Protein AF-A0A940ZWD9-F1 (afdb_monomer_lite)

Foldseek 3Di:
DCVVVVHDDDPDDDPLRVVLVVVLVVLLCVLCVVVDDDPVSVVSNVVSVVVSVVVVVVD

Secondary structure (DSSP, 8-state):
-HHHHTS-------HHHHHHHHHHHHHHHHHTTTS---HHHHHHHHHHHHHHHHHHHH-

Sequence (59 aa):
LGYLMGQPLDLLFTGYELIVIIMGIVITAMISLDGRSNWLEGAQLLAAYSIMALAFLFV

Structure (mmCIF, N/CA/C/O backbone):
data_AF-A0A940ZWD9-F1
#
_entry.id   AF-A0A940ZWD9-F1
#
loop_
_atom_site.group_PDB
_atom_site.id
_atom_site.type_symbol
_atom_site.label_atom_id
_atom_site.label_alt_id
_atom_site.label_comp_id
_atom_site.label_asym_id
_atom_site.label_entity_id
_atom_site.label_seq_id
_atom_site.pdbx_PDB_ins_code
_atom_site.Cartn_x
_atom_site.Cartn_y
_atom_site.Cartn_z
_atom_site.occupancy
_atom_site.B_iso_or_equiv
_atom_site.auth_seq_id
_atom_site.auth_comp_id
_atom_site.auth_asym_id
_atom_site.auth_atom_id
_atom_site.pdbx_PDB_model_num
ATOM 1 N N . LEU A 1 1 ? -21.530 6.711 2.826 1.00 77.75 1 LEU A N 1
ATOM 2 C CA . LEU A 1 1 ? -22.261 5.421 2.852 1.00 77.75 1 LEU A CA 1
ATOM 3 C C . LEU A 1 1 ? -22.643 5.004 4.270 1.00 77.75 1 LEU A C 1
ATOM 5 O O . LEU A 1 1 ? -23.827 4.811 4.472 1.00 77.75 1 LEU A O 1
ATOM 9 N N . GLY A 1 2 ? -21.727 4.964 5.252 1.00 84.00 2 GLY A N 1
ATOM 10 C CA . GLY A 1 2 ? -22.069 4.620 6.650 1.00 84.00 2 GLY A CA 1
ATOM 11 C C . GLY A 1 2 ? -23.246 5.418 7.231 1.00 84.00 2 GLY A C 1
ATOM 12 O O . GLY A 1 2 ? -24.240 4.835 7.648 1.00 84.00 2 GLY A O 1
ATOM 13 N N . TYR A 1 3 ? -23.219 6.749 7.092 1.00 83.00 3 TYR A N 1
ATOM 14 C CA . TYR A 1 3 ? -24.342 7.617 7.485 1.00 83.00 3 TYR A CA 1
ATOM 15 C C . TYR A 1 3 ? -25.671 7.282 6.775 1.00 83.00 3 TYR A C 1
ATOM 17 O O . TYR A 1 3 ? -26.734 7.365 7.377 1.00 83.00 3 TYR A O 1
ATOM 25 N N . LEU A 1 4 ? -25.614 6.858 5.507 1.00 88.88 4 LEU A N 1
ATOM 26 C CA . LEU A 1 4 ? -26.794 6.482 4.714 1.00 88.88 4 LEU A CA 1
ATOM 27 C C . LEU A 1 4 ? -27.313 5.075 5.056 1.00 88.88 4 LEU A C 1
ATOM 29 O O . LEU A 1 4 ? -28.488 4.795 4.857 1.00 88.88 4 LEU A O 1
ATOM 33 N N . MET A 1 5 ? -26.442 4.195 5.553 1.00 89.81 5 MET A N 1
ATOM 34 C CA . MET A 1 5 ? -26.756 2.817 5.947 1.00 89.81 5 MET A CA 1
ATOM 35 C C . MET A 1 5 ? -27.017 2.679 7.457 1.00 89.81 5 MET A C 1
ATOM 37 O O . MET A 1 5 ? -27.238 1.571 7.937 1.00 89.81 5 MET A O 1
ATOM 41 N N . GLY A 1 6 ? -26.979 3.784 8.212 1.00 87.94 6 GLY A N 1
ATOM 42 C CA . GLY A 1 6 ? -27.164 3.786 9.666 1.00 87.94 6 GLY A CA 1
ATOM 43 C C . GLY A 1 6 ? -26.048 3.083 10.446 1.00 87.94 6 GLY A C 1
ATOM 44 O O . GLY A 1 6 ? -26.256 2.726 11.602 1.00 87.94 6 GLY A O 1
ATOM 45 N N . GLN A 1 7 ? -24.880 2.866 9.833 1.00 86.62 7 GLN A N 1
ATOM 46 C CA . GLN A 1 7 ? -23.728 2.225 10.468 1.00 86.62 7 GLN A CA 1
ATOM 47 C C . GLN A 1 7 ? -22.590 3.239 10.648 1.00 86.62 7 GLN A C 1
ATOM 49 O O . GLN A 1 7 ? -22.234 3.918 9.677 1.00 86.62 7 GLN A O 1
ATOM 54 N N . PRO A 1 8 ? -22.003 3.358 11.855 1.00 84.44 8 PRO A N 1
ATOM 55 C CA . PRO A 1 8 ? -20.829 4.196 12.055 1.00 84.44 8 PRO A CA 1
ATOM 56 C C . PRO A 1 8 ? -19.668 3.621 11.233 1.00 84.44 8 PRO A C 1
ATOM 58 O O . PRO A 1 8 ? -19.225 2.498 11.458 1.00 84.44 8 PRO A O 1
ATOM 61 N N . LEU A 1 9 ? -19.231 4.377 10.225 1.00 88.00 9 LEU A N 1
ATOM 62 C CA . LEU A 1 9 ? -18.055 4.074 9.413 1.00 88.00 9 LEU A CA 1
ATOM 63 C C . LEU A 1 9 ? -16.994 5.112 9.763 1.00 88.00 9 LEU A C 1
ATOM 65 O O . LEU A 1 9 ? -16.919 6.166 9.127 1.00 88.00 9 LEU A O 1
ATOM 69 N N . ASP A 1 10 ? -16.218 4.810 10.794 1.00 88.31 10 ASP A N 1
ATOM 70 C CA . ASP A 1 10 ? -15.145 5.675 11.265 1.00 88.31 10 ASP A CA 1
ATOM 71 C C . ASP A 1 10 ? -13.825 5.322 10.568 1.00 88.31 10 ASP A C 1
ATOM 73 O O . ASP A 1 10 ? -13.561 4.167 10.237 1.00 88.31 10 ASP A O 1
ATOM 77 N N . LEU A 1 11 ? -12.966 6.320 10.357 1.00 89.19 11 LEU A N 1
ATOM 78 C CA . LEU A 1 11 ? -11.613 6.142 9.810 1.00 89.19 11 LEU A CA 1
ATOM 79 C C . LEU A 1 11 ? -10.631 5.740 10.921 1.00 89.19 11 LEU A C 1
ATOM 81 O O . LEU A 1 11 ? -9.599 6.382 11.125 1.00 89.19 11 LEU A O 1
ATOM 85 N N . LEU A 1 12 ? -10.998 4.717 11.692 1.00 91.25 12 LEU A N 1
ATOM 86 C CA . LEU A 1 12 ? -10.215 4.235 12.820 1.00 91.25 12 LEU A CA 1
ATOM 87 C C . LEU A 1 12 ? -9.294 3.103 12.356 1.00 91.25 12 LEU A C 1
ATOM 89 O O . LEU A 1 12 ? -9.709 1.952 12.280 1.00 91.25 12 LEU A O 1
ATOM 93 N N . PHE A 1 13 ? -8.046 3.450 12.052 1.00 93.31 13 PHE A N 1
ATOM 94 C CA . PHE A 1 13 ? -7.010 2.485 11.689 1.00 93.31 13 PHE A CA 1
ATOM 95 C C . PHE A 1 13 ? -6.157 2.124 12.901 1.00 93.31 13 PHE A C 1
ATOM 97 O O . PHE A 1 13 ? -5.842 2.979 13.736 1.00 93.31 13 PHE A O 1
ATOM 104 N N . THR A 1 14 ? -5.724 0.870 12.982 1.00 94.81 14 THR A N 1
ATOM 105 C CA . THR A 1 14 ? -4.697 0.477 13.950 1.00 94.81 14 THR A CA 1
ATOM 106 C C . THR A 1 14 ? -3.347 1.100 13.577 1.00 94.81 14 THR A C 1
ATOM 108 O O . THR A 1 14 ? -3.089 1.443 12.421 1.00 94.81 14 THR A O 1
ATOM 111 N N . GLY A 1 15 ? -2.439 1.232 14.551 1.00 95.44 15 GLY A N 1
ATOM 112 C CA . GLY A 1 15 ? -1.085 1.730 14.272 1.00 95.44 15 GLY A CA 1
ATOM 113 C C . GLY A 1 15 ? -0.343 0.873 13.238 1.00 95.44 15 GLY A C 1
ATOM 114 O O . GLY A 1 15 ? 0.401 1.402 12.416 1.00 95.44 15 GLY A O 1
ATOM 115 N N . TYR A 1 16 ? -0.602 -0.438 13.237 1.00 94.94 16 TYR A N 1
ATOM 116 C CA . TYR A 1 16 ? -0.064 -1.370 12.252 1.00 94.94 16 TYR A CA 1
ATOM 117 C C . TYR A 1 16 ? -0.591 -1.082 10.839 1.00 94.94 16 TYR A C 1
ATOM 119 O O . TYR A 1 16 ? 0.203 -0.904 9.917 1.00 94.94 16 TYR A O 1
ATOM 127 N N . GLU A 1 17 ? -1.910 -0.951 10.673 1.00 95.44 17 GLU A N 1
ATOM 128 C CA . GLU A 1 17 ? -2.534 -0.628 9.381 1.00 95.44 17 GLU A CA 1
ATOM 129 C C . GLU A 1 17 ? -1.999 0.684 8.803 1.00 95.44 17 GLU A C 1
ATOM 131 O O . GLU A 1 17 ? -1.659 0.750 7.623 1.00 95.44 17 GLU A O 1
ATOM 136 N N . LEU A 1 18 ? -1.843 1.712 9.641 1.00 96.69 18 LEU A N 1
ATOM 137 C CA . LEU A 1 18 ? -1.259 2.995 9.249 1.00 96.69 18 LEU A CA 1
ATOM 138 C C . LEU A 1 18 ? 0.171 2.853 8.714 1.00 96.69 18 LEU A C 1
ATOM 140 O O . LEU A 1 18 ? 0.491 3.427 7.673 1.00 96.69 18 LEU A O 1
ATOM 144 N N . ILE A 1 19 ? 1.024 2.075 9.386 1.00 96.81 19 ILE A N 1
ATOM 145 C CA . ILE A 1 19 ? 2.403 1.829 8.935 1.00 96.81 19 ILE A CA 1
ATOM 146 C C . ILE A 1 19 ? 2.407 1.123 7.578 1.00 96.81 19 ILE A C 1
ATOM 148 O O . ILE A 1 19 ? 3.165 1.515 6.687 1.00 96.81 19 ILE A O 1
ATOM 152 N N . VAL A 1 20 ? 1.549 0.117 7.394 1.00 97.06 20 VAL A N 1
ATOM 153 C CA . VAL A 1 20 ? 1.466 -0.624 6.130 1.00 97.06 20 VAL A CA 1
ATOM 154 C C . VAL A 1 20 ? 0.958 0.271 4.994 1.00 97.06 20 VAL A C 1
ATOM 156 O O . VAL A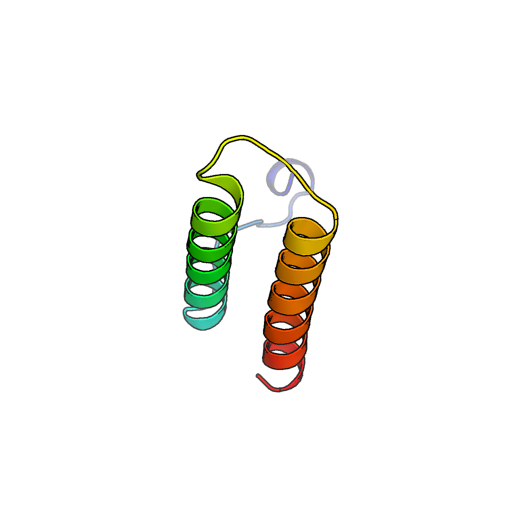 1 20 ? 1.518 0.240 3.898 1.00 97.06 20 VAL A O 1
ATOM 159 N N . ILE A 1 21 ? -0.025 1.138 5.254 1.00 96.94 21 ILE A N 1
ATOM 160 C CA . ILE A 1 21 ? -0.508 2.127 4.276 1.00 96.94 21 ILE A CA 1
ATOM 161 C C . ILE A 1 21 ? 0.627 3.071 3.857 1.00 96.94 21 ILE A C 1
ATOM 163 O O . ILE A 1 21 ? 0.854 3.266 2.662 1.00 96.94 21 ILE A O 1
ATOM 167 N N . ILE A 1 22 ? 1.372 3.627 4.817 1.00 98.06 22 ILE A N 1
ATOM 168 C CA . ILE A 1 22 ? 2.503 4.526 4.533 1.00 98.06 22 ILE A CA 1
ATOM 169 C C . ILE A 1 22 ? 3.569 3.805 3.701 1.00 98.06 22 ILE A C 1
ATOM 171 O O . ILE A 1 22 ? 4.080 4.366 2.732 1.00 98.06 22 ILE A O 1
ATOM 175 N N . MET A 1 23 ? 3.875 2.552 4.035 1.00 97.75 23 MET A N 1
ATOM 176 C CA . MET A 1 23 ? 4.824 1.736 3.281 1.00 97.75 23 MET A CA 1
ATOM 177 C C . MET A 1 23 ? 4.366 1.531 1.831 1.00 97.75 23 MET A C 1
ATOM 179 O O . MET A 1 23 ? 5.159 1.725 0.909 1.00 97.75 23 MET A O 1
ATOM 183 N N . GLY A 1 24 ? 3.084 1.224 1.617 1.00 97.69 24 GLY A N 1
ATOM 184 C CA . GLY A 1 24 ? 2.499 1.100 0.283 1.00 97.69 24 GLY A CA 1
ATOM 185 C C . GLY A 1 24 ? 2.620 2.385 -0.540 1.00 97.69 24 GLY A C 1
ATOM 186 O O . GLY A 1 24 ? 2.985 2.327 -1.716 1.00 97.69 24 GLY A O 1
ATOM 187 N N . ILE A 1 25 ? 2.394 3.548 0.082 1.00 97.75 25 ILE A N 1
ATOM 188 C CA . ILE A 1 25 ? 2.561 4.859 -0.565 1.00 97.75 25 ILE A CA 1
ATOM 189 C C . ILE A 1 25 ? 4.014 5.058 -1.009 1.00 97.75 25 ILE A C 1
ATOM 191 O O . ILE A 1 25 ? 4.254 5.397 -2.167 1.00 97.75 25 ILE A O 1
ATOM 195 N N . VAL A 1 26 ? 4.982 4.818 -0.118 1.00 98.12 26 VAL A N 1
ATOM 196 C CA . VAL A 1 26 ? 6.411 5.009 -0.417 1.00 98.12 26 VAL A CA 1
ATOM 197 C C . VAL A 1 26 ? 6.868 4.084 -1.542 1.00 98.12 26 VAL A C 1
ATOM 199 O O . VAL A 1 26 ? 7.470 4.555 -2.503 1.00 98.12 26 VAL A O 1
ATOM 202 N N . ILE A 1 27 ? 6.547 2.789 -1.466 1.00 97.00 27 ILE A N 1
ATOM 203 C CA . ILE A 1 27 ? 6.928 1.806 -2.491 1.00 97.00 27 ILE A CA 1
ATOM 204 C C . ILE A 1 27 ? 6.345 2.199 -3.850 1.00 97.00 27 ILE A C 1
ATOM 206 O O . ILE A 1 27 ? 7.067 2.241 -4.845 1.00 97.00 27 ILE A O 1
ATOM 210 N N . THR A 1 28 ? 5.055 2.536 -3.889 1.00 96.38 28 THR A N 1
ATOM 211 C CA . THR A 1 28 ? 4.378 2.911 -5.136 1.00 96.38 28 THR A CA 1
ATOM 212 C C . THR A 1 28 ? 4.967 4.190 -5.726 1.00 96.38 28 THR A C 1
ATOM 214 O O . THR A 1 28 ? 5.199 4.252 -6.933 1.00 96.38 28 THR A O 1
ATOM 217 N N . ALA A 1 29 ? 5.264 5.191 -4.892 1.00 96.06 29 ALA A N 1
ATOM 218 C CA . ALA A 1 29 ? 5.879 6.441 -5.331 1.00 96.06 29 ALA A CA 1
ATOM 219 C C . ALA A 1 29 ? 7.294 6.232 -5.887 1.00 96.06 29 ALA A C 1
ATOM 221 O O . ALA A 1 29 ? 7.638 6.831 -6.902 1.00 96.06 29 ALA A O 1
ATOM 222 N N . MET A 1 30 ? 8.100 5.371 -5.257 1.00 96.00 30 MET A N 1
ATOM 223 C CA . MET A 1 30 ? 9.446 5.053 -5.743 1.00 96.00 30 MET A CA 1
ATOM 224 C C . MET A 1 30 ? 9.417 4.311 -7.078 1.00 96.00 30 MET A C 1
ATOM 226 O O . MET A 1 30 ? 10.188 4.650 -7.969 1.00 96.00 30 MET A O 1
ATOM 230 N N . ILE A 1 31 ? 8.527 3.325 -7.220 1.00 94.81 31 ILE A N 1
ATOM 231 C CA . ILE A 1 31 ? 8.395 2.541 -8.455 1.00 94.81 31 ILE A CA 1
ATOM 232 C C . ILE A 1 31 ? 7.845 3.405 -9.596 1.00 94.81 31 ILE A C 1
ATOM 234 O O . ILE A 1 31 ? 8.289 3.267 -10.725 1.00 94.81 31 ILE A O 1
ATOM 238 N N . SER A 1 32 ? 6.931 4.334 -9.308 1.00 92.81 32 SER A N 1
ATO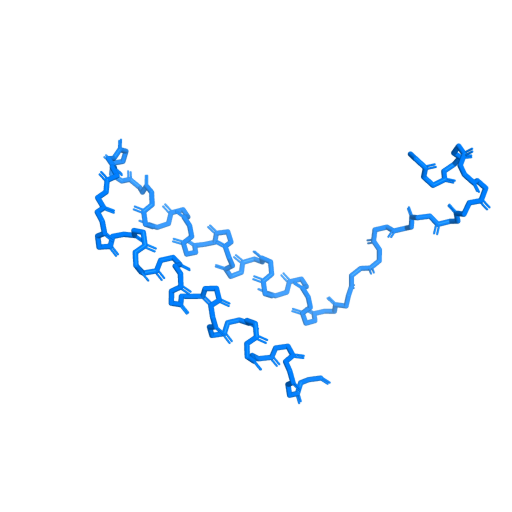M 239 C CA . SER A 1 32 ? 6.295 5.181 -10.331 1.00 92.81 32 SER A CA 1
ATOM 240 C C . SER A 1 32 ? 7.085 6.454 -10.667 1.00 92.81 32 SER A C 1
ATOM 242 O O . SER A 1 32 ? 6.590 7.305 -11.408 1.00 92.81 32 SER A O 1
ATOM 244 N N . LEU A 1 33 ? 8.277 6.641 -10.088 1.00 93.56 33 LEU A N 1
ATOM 245 C CA . LEU A 1 33 ? 8.991 7.922 -10.105 1.00 93.56 33 LEU A CA 1
ATOM 246 C C . LEU A 1 33 ? 9.435 8.352 -11.510 1.00 93.56 33 LEU A C 1
ATOM 248 O O . LEU A 1 33 ? 9.519 9.547 -11.791 1.00 93.56 33 LEU A O 1
ATOM 252 N N . ASP A 1 34 ? 9.728 7.397 -12.388 1.00 89.38 34 ASP A N 1
ATOM 253 C CA . ASP A 1 34 ? 10.229 7.665 -13.739 1.00 89.38 34 ASP A CA 1
ATOM 254 C C . ASP A 1 34 ? 9.116 7.965 -14.768 1.00 89.38 34 ASP A C 1
ATOM 256 O O . ASP A 1 34 ? 9.403 8.324 -15.915 1.00 89.38 34 ASP A O 1
ATOM 260 N N . GLY A 1 35 ? 7.845 7.866 -14.355 1.00 87.06 35 GLY A N 1
ATOM 261 C CA . GLY A 1 35 ? 6.669 8.158 -15.174 1.00 87.06 35 GLY A CA 1
ATOM 262 C C . GLY A 1 35 ? 6.409 7.155 -16.301 1.00 87.06 35 GLY A C 1
ATOM 263 O O . GLY A 1 35 ? 5.595 7.437 -17.186 1.00 87.06 35 GLY A O 1
ATOM 264 N N . ARG A 1 36 ? 7.090 6.006 -16.310 1.00 91.56 36 ARG A N 1
ATOM 265 C CA . ARG A 1 36 ? 6.839 4.898 -17.239 1.00 91.56 36 ARG A CA 1
ATOM 266 C C . ARG A 1 36 ? 6.306 3.697 -16.461 1.00 91.56 36 ARG A C 1
ATOM 268 O O . ARG A 1 36 ? 6.287 3.680 -15.241 1.00 91.56 36 ARG A O 1
ATOM 275 N N . SER A 1 37 ? 5.748 2.733 -17.186 1.00 90.75 37 SER A N 1
ATOM 276 C CA . SER A 1 37 ? 5.274 1.488 -16.586 1.00 90.75 37 SER A CA 1
ATOM 277 C C . SER A 1 37 ? 5.801 0.308 -17.379 1.00 90.75 37 SER A C 1
ATOM 279 O O . SER A 1 37 ? 5.683 0.275 -18.608 1.00 90.75 37 SER A O 1
ATOM 281 N N . ASN A 1 38 ? 6.368 -0.671 -16.687 1.00 94.81 38 ASN A N 1
ATOM 282 C CA . ASN A 1 38 ? 6.812 -1.925 -17.275 1.00 94.81 38 ASN A CA 1
ATOM 283 C C . ASN A 1 38 ? 6.346 -3.146 -16.465 1.00 94.81 38 ASN A C 1
ATOM 285 O O . ASN A 1 38 ? 5.850 -3.049 -15.342 1.00 94.81 38 ASN A O 1
ATOM 289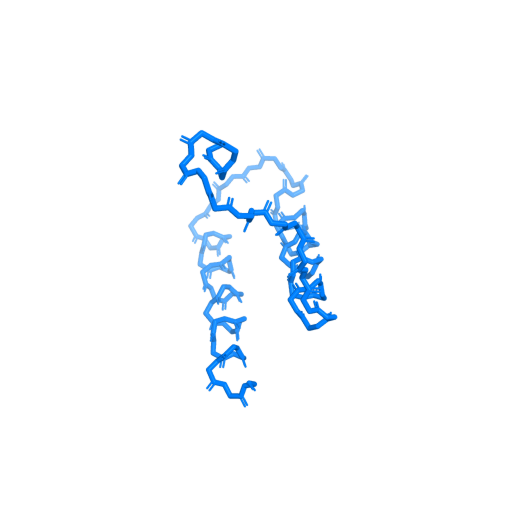 N N . TRP A 1 39 ? 6.466 -4.328 -17.072 1.00 96.44 39 TRP A N 1
ATOM 290 C CA . TRP A 1 39 ? 5.984 -5.573 -16.467 1.00 96.44 39 TRP A CA 1
ATOM 291 C C . TRP A 1 39 ? 6.739 -5.939 -15.180 1.00 96.44 39 TRP A C 1
ATOM 293 O O . TRP A 1 39 ? 6.157 -6.569 -14.297 1.00 96.44 39 TRP A O 1
ATOM 303 N N . LEU A 1 40 ? 8.010 -5.541 -15.059 1.00 95.81 40 LEU A N 1
ATOM 304 C CA . LEU A 1 40 ? 8.829 -5.813 -13.881 1.00 95.81 40 LEU A CA 1
ATOM 305 C C . LEU A 1 40 ? 8.397 -4.935 -12.703 1.00 95.81 40 LEU A C 1
ATOM 307 O O . LEU A 1 40 ? 8.258 -5.449 -11.600 1.00 95.81 40 LEU A O 1
ATOM 311 N N . GLU A 1 41 ? 8.103 -3.657 -12.933 1.00 95.81 41 GLU A N 1
ATOM 312 C CA . GLU A 1 41 ? 7.526 -2.756 -11.923 1.00 95.81 41 GLU A CA 1
ATOM 313 C C . GLU A 1 41 ? 6.181 -3.280 -11.417 1.00 95.81 41 GLU A C 1
ATOM 315 O O . GLU A 1 41 ? 5.932 -3.323 -10.212 1.00 95.81 41 GLU A O 1
ATOM 320 N N . GLY A 1 42 ? 5.338 -3.776 -12.329 1.00 95.69 42 GLY A N 1
ATOM 321 C CA . GLY A 1 42 ? 4.103 -4.469 -11.965 1.00 95.69 42 GLY A CA 1
ATOM 322 C C . GLY A 1 42 ? 4.365 -5.690 -11.077 1.00 95.69 42 GLY A C 1
ATOM 323 O O . GLY A 1 42 ? 3.714 -5.859 -10.046 1.00 95.69 42 GLY A O 1
ATOM 324 N N . ALA A 1 43 ? 5.358 -6.515 -11.422 1.00 97.81 43 ALA A N 1
ATOM 325 C CA . ALA A 1 43 ? 5.751 -7.663 -10.606 1.00 97.81 43 ALA A CA 1
ATOM 326 C C . ALA A 1 43 ? 6.296 -7.249 -9.225 1.00 97.81 43 ALA A C 1
ATOM 328 O O . ALA A 1 43 ? 5.993 -7.905 -8.229 1.00 97.81 43 ALA A O 1
ATOM 329 N N . GLN A 1 44 ? 7.046 -6.147 -9.135 1.00 96.94 44 GLN A N 1
ATOM 330 C CA . GLN A 1 44 ? 7.547 -5.598 -7.871 1.00 96.94 44 GLN 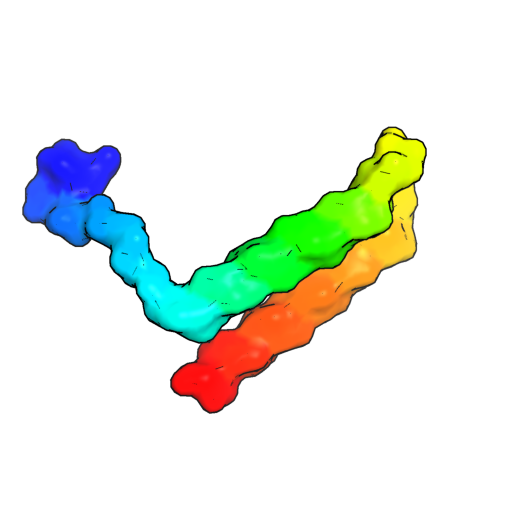A CA 1
ATOM 331 C C . GLN A 1 44 ? 6.408 -5.107 -6.970 1.00 96.94 44 GLN A C 1
ATOM 333 O O . GLN A 1 44 ? 6.409 -5.407 -5.776 1.00 96.94 44 GLN A O 1
ATOM 338 N N . LEU A 1 45 ? 5.408 -4.418 -7.528 1.00 97.25 45 LEU A N 1
ATOM 339 C CA . LEU A 1 45 ? 4.219 -3.985 -6.787 1.00 97.25 45 LEU A CA 1
ATOM 340 C C . LEU A 1 45 ? 3.400 -5.179 -6.281 1.00 97.25 45 LEU A C 1
ATOM 342 O O . LEU A 1 45 ? 2.989 -5.195 -5.121 1.00 97.25 45 LEU A O 1
ATOM 346 N N . LEU A 1 46 ? 3.215 -6.211 -7.111 1.00 98.12 46 LEU A N 1
ATOM 347 C CA . LEU A 1 46 ? 2.542 -7.450 -6.707 1.00 98.12 46 LEU A CA 1
ATOM 348 C C . LEU A 1 46 ? 3.303 -8.189 -5.600 1.00 98.12 46 LEU A C 1
ATOM 350 O O . LEU A 1 46 ? 2.685 -8.695 -4.660 1.00 98.12 46 LEU A O 1
ATOM 354 N N . ALA A 1 47 ? 4.633 -8.232 -5.676 1.00 97.94 47 ALA A N 1
ATOM 355 C CA . ALA A 1 47 ? 5.466 -8.823 -4.635 1.00 97.94 47 ALA A CA 1
ATOM 356 C C . ALA A 1 47 ? 5.349 -8.044 -3.315 1.00 97.94 47 ALA A C 1
ATOM 358 O O . ALA A 1 47 ? 5.113 -8.651 -2.271 1.00 97.94 47 ALA A O 1
ATOM 359 N N . ALA A 1 48 ? 5.435 -6.710 -3.357 1.00 97.50 48 ALA A N 1
ATOM 360 C CA . ALA A 1 48 ? 5.260 -5.859 -2.182 1.00 97.50 48 ALA A CA 1
ATOM 361 C C . ALA A 1 48 ? 3.876 -6.049 -1.544 1.00 97.50 48 ALA A C 1
ATOM 363 O O . ALA A 1 48 ? 3.777 -6.246 -0.333 1.00 97.50 48 ALA A O 1
ATOM 364 N N . TYR A 1 49 ? 2.815 -6.066 -2.358 1.00 97.44 49 TYR A N 1
ATOM 365 C CA . TYR A 1 49 ? 1.459 -6.359 -1.895 1.00 97.44 49 TYR A CA 1
ATOM 366 C C . TYR A 1 49 ? 1.366 -7.733 -1.227 1.00 97.44 49 TYR A C 1
ATOM 368 O O . TYR A 1 49 ? 0.818 -7.841 -0.135 1.00 97.44 49 TYR A O 1
ATOM 376 N N . SER A 1 50 ? 1.951 -8.767 -1.834 1.00 98.19 50 SER A N 1
ATOM 377 C CA . SER A 1 50 ? 1.929 -10.127 -1.284 1.00 98.19 50 SER A CA 1
ATOM 378 C C . SER A 1 50 ? 2.635 -10.207 0.070 1.00 98.19 50 SER A C 1
ATOM 380 O O . SER A 1 50 ? 2.126 -10.847 0.983 1.00 98.19 50 SER A O 1
ATOM 382 N N . ILE A 1 51 ? 3.772 -9.524 0.236 1.00 97.12 51 ILE A N 1
ATOM 383 C CA . ILE A 1 51 ? 4.496 -9.465 1.515 1.00 97.12 51 ILE A CA 1
ATOM 384 C C . ILE A 1 51 ? 3.648 -8.768 2.585 1.00 97.12 51 ILE A C 1
ATOM 386 O O . ILE A 1 51 ? 3.518 -9.291 3.690 1.00 97.12 51 ILE A O 1
ATOM 390 N N . MET A 1 52 ? 3.040 -7.622 2.263 1.00 97.06 52 MET A N 1
ATOM 391 C CA . MET A 1 52 ? 2.157 -6.906 3.191 1.00 97.06 52 MET A CA 1
ATOM 392 C C . MET A 1 52 ? 0.924 -7.746 3.556 1.00 97.06 52 MET A C 1
ATOM 394 O O . MET A 1 52 ? 0.577 -7.844 4.728 1.00 97.06 52 MET A O 1
ATOM 398 N N . ALA A 1 53 ? 0.302 -8.412 2.581 1.00 96.81 53 ALA A N 1
ATOM 399 C CA . ALA A 1 53 ? -0.845 -9.291 2.799 1.00 96.81 53 ALA A CA 1
ATOM 400 C C . ALA A 1 53 ? -0.493 -10.504 3.675 1.00 96.81 53 ALA A C 1
ATOM 402 O O . ALA A 1 53 ? -1.261 -10.868 4.561 1.00 96.81 53 ALA A O 1
ATOM 403 N N . LEU A 1 54 ? 0.683 -11.105 3.470 1.00 97.31 54 LEU A N 1
ATOM 404 C CA . LEU A 1 54 ? 1.186 -12.161 4.345 1.00 97.31 54 LEU A CA 1
ATOM 405 C C . LEU A 1 54 ? 1.444 -11.637 5.758 1.00 97.31 54 LEU A C 1
ATOM 407 O O . LEU A 1 54 ? 1.125 -12.329 6.714 1.00 97.31 54 LEU A O 1
ATOM 411 N N . ALA A 1 55 ? 1.971 -10.422 5.911 1.00 94.38 55 ALA A N 1
ATOM 412 C CA . ALA A 1 55 ? 2.181 -9.827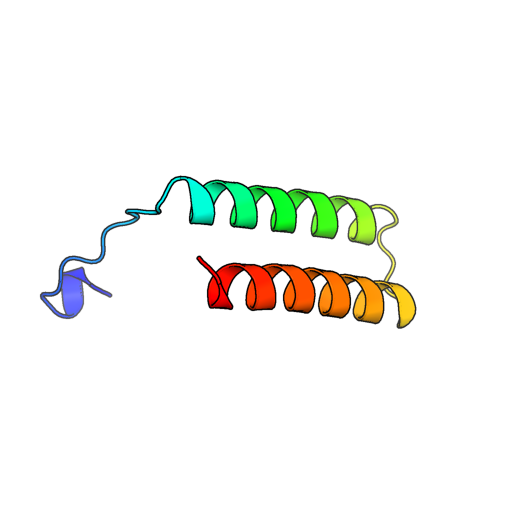 7.227 1.00 94.38 55 ALA A CA 1
ATOM 413 C C . ALA A 1 55 ? 0.853 -9.652 7.992 1.00 94.38 55 ALA A C 1
ATOM 415 O O . ALA A 1 55 ? 0.800 -9.983 9.172 1.00 94.38 55 ALA A O 1
ATOM 416 N N . PHE A 1 56 ? -0.228 -9.261 7.308 1.00 95.06 56 PHE A N 1
ATOM 417 C CA . PHE A 1 56 ? -1.585 -9.223 7.874 1.00 95.06 56 PHE A CA 1
ATOM 418 C C . PHE A 1 56 ? -2.144 -10.596 8.276 1.00 95.06 56 PHE A C 1
ATOM 420 O O . PHE A 1 56 ? -3.072 -10.654 9.070 1.00 95.06 56 PHE A O 1
ATOM 427 N N . LEU A 1 57 ? -1.624 -11.701 7.734 1.00 94.88 57 LEU A N 1
ATOM 428 C CA . LEU A 1 57 ? -2.088 -13.046 8.091 1.00 94.88 57 LEU A CA 1
ATOM 429 C C . LEU A 1 57 ? -1.545 -13.514 9.453 1.00 94.88 57 LEU A C 1
ATOM 431 O O . LEU A 1 57 ? -2.140 -14.392 10.075 1.00 94.88 57 LEU A O 1
ATOM 435 N N . PHE A 1 58 ? -0.417 -12.956 9.901 1.00 89.12 58 PHE A N 1
ATOM 436 C CA . PHE A 1 58 ? 0.265 -13.353 11.140 1.00 89.12 58 PHE A CA 1
ATOM 437 C C . PHE A 1 58 ? 0.127 -12.344 12.288 1.00 89.12 58 PHE A C 1
ATOM 439 O O . PHE A 1 58 ? 0.580 -12.640 13.395 1.00 89.12 58 PHE A O 1
ATOM 446 N N . VAL A 1 59 ? -0.445 -11.169 12.018 1.00 84.69 59 VAL A N 1
ATOM 447 C CA . VAL A 1 59 ? -0.736 -10.109 12.998 1.00 84.69 59 VAL A CA 1
ATOM 448 C C . VAL A 1 59 ? -2.189 -10.215 13.429 1.00 84.69 59 VAL A C 1
ATOM 450 O O . VAL A 1 59 ? -2.420 -10.196 14.658 1.00 84.69 59 VAL A O 1
#

Radius of gyration: 15.44 Å; chains: 1; bounding box: 37×22×32 Å

pLDDT: mean 93.59, std 4.69, range [77.75, 98.19]

=== Feature glossary ===
The features interleaved in this record are:

— What the protein is —

Sequence gives the chain of amino acids in standard one-letter code (A=alanine, C=cysteine, …, Y=tyrosine), read N→C. It is the only feature that is directly encoded by the gene; all structural features are derived from the folded form of this sequence.

Database cross-references. InterPro integrates a dozen domain/family signature databases into unified entries with residue-range hits. GO terms attach function/process/location labels with evidence codes. CATH codes position the fold in a four-level structural taxonomy. Organism is the NCBI-taxonomy species name.

— Where its atoms are —

Atomic coordinates in PDBx/mmCIF format — the same representation the Protein Data Bank distributes. Each line of the _atom_site loop places one backbone atom in Cartesian space (units: ångströms, origin: arbitrary).

The six renders are orthographic views along the three Cartesian axes in both directions. Representation (cartoon, sticks, or surface) and color scheme (sequence-rainbow or by-chain) vary across proteins so the training set covers all the common visualization conventions.

— Local backbone conformation —

Eight-state secondary structure (DSSP): H is the canonical α-helix, G the tighter 3₁₀-helix, I the wider π-helix; E/B are β-structure, T and S are turns and bends, and '-' is everything else. DSSP derives these from the pattern of main-chain N–H···O=C hydrogen bonds, not from the sequence.

P-SEA three-state annotation labels each residue as helix, strand, or coil based purely on the geometry of the Cα trace. It serves as a fallback when the full backbone (and thus DSSP) is unavailable.

The φ/ψ torsion pair specifies the backbone conformation at each residue. φ rotates about the N–Cα bond, ψ about the Cα–C bond. Steric clashes forbid most of the (φ, ψ) plane — the allowed regions (α-helix basin, β-sheet basin, left-handed helix) are the Ramachandran-allowed regions.

— Global shape and packing —

The geometric summary reports three shape descriptors. Rg (radius of gyration) measures how spread out the Cα atoms are about their centre of mass; compact globular proteins have small Rg, elongated or unfolded ones large. Cα contacts (<8 Å, |i−j|>4) count long-range residue pairs in spatial proximity — high for tightly packed folds, near zero for rods or random coil. The bounding-box extents give the protein's footprint along x, y, z in Å.

Solvent-accessible surface area (SASA) is the area in Å² traced out by the centre of a 1.4 Å probe sphere (a water molecule) rolled over the protein's van der Waals surface (Shrake–Rupley / Lee–Richards construction). Buried residues have near-zero SASA; fully exposed residues can exceed 200 Å². The total SASA scales roughly with the number of surface residues.

The contact map is a binary N×N matrix image: pixel (i, j) is dark where Cα_i and Cα_j are within 8 Å and |i−j|>4. Because the |i−j|>4 filter removes local helical contacts, off-diagonal stripes parallel to the main diagonal indicate parallel β-sheets; stripes perpendicular to it indicate antiparallel β-sheets. The Ramachandran plot scatters every residue's (φ, ψ) pair against the s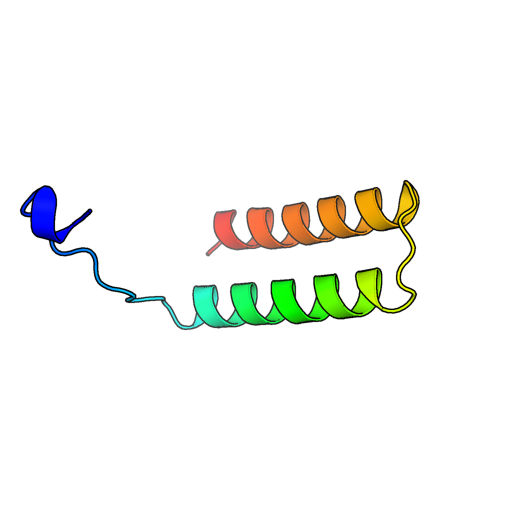terically allowed regions. The PAE heatmap renders the predicted-aligned-error matrix.

— Structural neighborhood —

3Di is Foldseek's structural alphabet. Each residue is assigned one of twenty discrete states based on how its Cα sits relative to its spatial (not sequential) neighbors. Aligning 3Di strings finds structural homologs roughly as well as full 3D superposition, but orders of magnitude faster.

Nearest PDB neighbors are the top structural matches found by Foldseek when searching this structure against the entire Protein Data Bank. Each hit reports a TM-score (0 to 1; >0.5 almost always implies the same fold) and an E-value. These are *structural* homologs — they may share no detectable sequence similarity.

— Confidence and disorder —

For AlphaFold models, the B-factor field carries pLDDT — the model's own estimate of local accuracy on a 0–100 scale. Regions with pLDDT<50 should be treated as essentially unmodeled; they often correspond to intrinsically disordered segments.

Crystallographic B-factors measure how much each atom's electron density is smeared out, in Å². They rise in mobile loops and surface residues and fall in the buried interior. In AlphaFold models this column is repurposed to hold pLDDT instead.

Predicted aligned error is AlphaFold's pairwise confidence. Unlike pLDDT (per-residue), PAE is per-residue-pair and captures whether two parts of the structure are correctly placed relative to each other. Units are ångströms of expected positional error.